Protein AF-A0A8S3HNU2-F1 (afdb_monomer_lite)

Radius of gyration: 15.96 Å;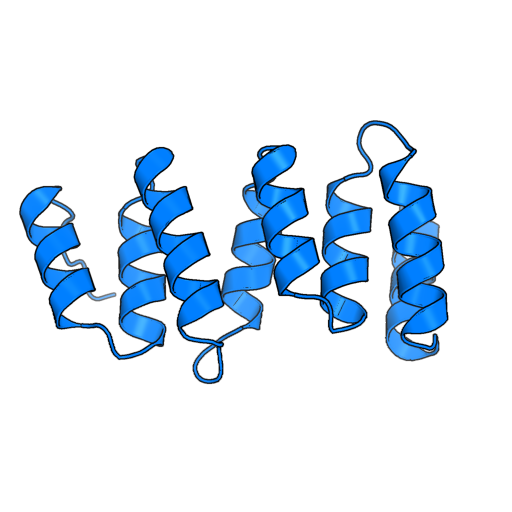 chains: 1; bounding box: 35×28×46 Å

Secondary structure (DSSP, 8-state):
-HHHHHHHHHHHHH--HHHHHHHHHHHHTSTT-HHHHHHHHHHTT-HHHHHHHHHHTT-HHHHHHHHHHHGGG--HHHHHHHHHHHHHTT-HHHHHHHHHHTT-HHHHHHHHHHTT------

pLDDT: mean 78.15, std 9.9, range [37.53, 89.94]

InterPro domains:
  IPR056168 IF140/IFT172/WDR19, TPR domain [PF24762] (2-122)

Foldseek 3Di:
DVVVVVVLVCCLVPNALVVLQVVLVVLVVDPPSLLVSLVSCVSSVNPVVSLVSCLVVVVPVSLVVSLVVCFLVHDLVSLQSSLVSCVVVVVLVSSLVSCVRPVVNVVSVVSCVVSVPPPDDD

Sequence (122 aa):
DRHLDEYLANIAVQGTPDDMLEAARYFQTLPQQEDRAILLYHKAGLTSKAIDLAFRHERYSALAQIADSVGKNADPTQVTRMADYFMQLKQFDKAVDLLAAIDRVDEAADLAIRNEIPLTEE

Organism: NCBI:txid392030

Structure (mmCIF, N/CA/C/O backbone):
data_AF-A0A8S3HNU2-F1
#
_entry.id   AF-A0A8S3HNU2-F1
#
loop_
_atom_site.group_PDB
_atom_site.id
_atom_site.type_symbol
_atom_site.label_atom_id
_atom_site.label_alt_id
_atom_site.label_comp_id
_atom_site.label_asym_id
_atom_site.label_entity_id
_atom_site.label_seq_id
_atom_site.pdbx_PDB_ins_code
_atom_site.Cartn_x
_atom_site.Cartn_y
_atom_site.Cartn_z
_atom_site.occupancy
_atom_site.B_iso_or_equiv
_atom_site.auth_seq_id
_atom_site.auth_comp_id
_atom_site.auth_asym_id
_atom_site.auth_atom_id
_atom_site.pdbx_PDB_model_num
ATOM 1 N N . ASP A 1 1 ? 7.705 18.643 -15.077 1.00 54.75 1 ASP A N 1
ATOM 2 C CA . ASP A 1 1 ? 6.971 17.364 -14.958 1.00 54.75 1 ASP A CA 1
ATOM 3 C C . ASP A 1 1 ? 5.799 17.136 -15.918 1.00 54.75 1 ASP A C 1
ATOM 5 O O . ASP A 1 1 ? 5.545 15.985 -16.225 1.00 54.75 1 ASP A O 1
ATOM 9 N N . ARG A 1 2 ? 5.143 18.155 -16.497 1.00 56.66 2 ARG A N 1
ATOM 10 C CA . ARG A 1 2 ? 3.913 17.971 -17.310 1.00 56.66 2 ARG A CA 1
ATOM 11 C C . ARG A 1 2 ? 4.003 16.982 -18.493 1.00 56.66 2 ARG A C 1
ATOM 13 O O . ARG A 1 2 ? 3.100 16.185 -18.690 1.00 56.66 2 ARG A O 1
ATOM 20 N N . HIS A 1 3 ? 5.110 16.992 -19.236 1.00 58.06 3 HIS A N 1
ATOM 21 C CA . HIS A 1 3 ? 5.311 16.106 -20.396 1.00 58.06 3 HIS A CA 1
ATOM 22 C C . HIS A 1 3 ? 5.569 14.639 -19.994 1.00 58.06 3 HIS A C 1
ATOM 24 O O . HIS A 1 3 ? 5.378 13.717 -20.785 1.00 58.06 3 HIS A O 1
ATOM 30 N N . LEU A 1 4 ? 6.029 14.412 -18.760 1.00 60.38 4 LEU A N 1
ATOM 31 C CA . LEU A 1 4 ? 6.270 13.076 -18.220 1.00 60.38 4 LEU A CA 1
ATOM 32 C C . LEU A 1 4 ? 4.993 12.496 -17.610 1.00 60.38 4 LEU A C 1
ATOM 34 O O . LEU A 1 4 ? 4.734 11.311 -17.783 1.00 60.38 4 LEU A O 1
ATOM 38 N N . ASP A 1 5 ? 4.172 13.333 -16.976 1.00 64.06 5 ASP A N 1
ATOM 39 C CA . ASP A 1 5 ? 2.827 12.946 -16.543 1.00 64.06 5 ASP A CA 1
ATOM 40 C C . ASP A 1 5 ? 1.954 12.585 -17.752 1.00 64.06 5 ASP A C 1
ATOM 42 O O . ASP A 1 5 ? 1.241 11.588 -17.715 1.00 64.06 5 ASP A O 1
ATOM 46 N N . GLU A 1 6 ? 2.081 13.321 -18.862 1.00 69.19 6 GLU A N 1
ATOM 47 C CA . GLU A 1 6 ? 1.459 12.978 -20.148 1.00 69.19 6 GLU A CA 1
ATOM 48 C C . GLU A 1 6 ? 2.008 11.674 -20.737 1.00 69.19 6 GLU A C 1
ATOM 50 O O . GLU A 1 6 ? 1.236 10.871 -21.250 1.00 69.19 6 GLU A O 1
ATOM 55 N N . TYR A 1 7 ? 3.314 11.409 -20.625 1.00 68.25 7 TYR A N 1
ATOM 56 C CA . TYR A 1 7 ? 3.908 10.146 -21.073 1.00 68.25 7 TYR A CA 1
ATOM 57 C C . TYR A 1 7 ? 3.441 8.952 -20.230 1.00 68.25 7 TYR A C 1
ATOM 59 O O . TYR A 1 7 ? 3.045 7.929 -20.781 1.00 68.25 7 TYR A O 1
ATOM 67 N N . LEU A 1 8 ? 3.418 9.087 -18.902 1.00 65.94 8 LEU A N 1
ATOM 68 C CA . LEU A 1 8 ? 2.897 8.064 -17.993 1.00 65.94 8 LEU A CA 1
ATOM 69 C C . LEU A 1 8 ? 1.390 7.875 -18.160 1.00 65.94 8 LEU A C 1
ATOM 71 O O . LEU A 1 8 ? 0.911 6.747 -18.081 1.00 65.94 8 LEU A O 1
ATOM 75 N N . ALA A 1 9 ? 0.637 8.946 -18.411 1.00 66.94 9 ALA A N 1
ATOM 76 C CA . ALA A 1 9 ? -0.775 8.863 -18.754 1.00 66.94 9 ALA A CA 1
ATOM 77 C C . ALA A 1 9 ? -0.970 8.155 -20.098 1.00 66.94 9 ALA A C 1
ATOM 79 O O . ALA A 1 9 ? -1.836 7.294 -20.202 1.00 66.94 9 ALA A O 1
ATOM 80 N N . ASN A 1 10 ? -0.134 8.442 -21.096 1.00 74.94 10 ASN A N 1
ATOM 81 C CA . ASN A 1 10 ? -0.205 7.793 -22.398 1.00 74.94 10 ASN A CA 1
ATOM 82 C C . ASN A 1 10 ? 0.135 6.301 -22.305 1.00 74.94 10 ASN A C 1
ATOM 84 O O . ASN A 1 10 ? -0.618 5.483 -22.816 1.00 74.94 10 ASN A O 1
ATOM 88 N N . ILE A 1 11 ? 1.191 5.923 -21.577 1.00 72.69 11 ILE A N 1
ATOM 89 C CA . ILE A 1 11 ? 1.485 4.508 -21.306 1.00 72.69 11 ILE A CA 1
ATOM 90 C C . ILE A 1 11 ? 0.351 3.879 -20.498 1.00 72.69 11 ILE A C 1
ATOM 92 O O . ILE A 1 11 ? -0.069 2.779 -20.812 1.00 72.69 11 ILE A O 1
ATOM 96 N N . ALA A 1 12 ? -0.196 4.559 -19.493 1.00 67.81 12 ALA A N 1
ATOM 97 C CA . ALA A 1 12 ? -1.311 4.024 -18.717 1.00 67.81 12 ALA A CA 1
ATOM 98 C C . ALA A 1 12 ? -2.582 3.786 -19.551 1.00 67.81 12 ALA A C 1
ATOM 100 O O . ALA A 1 12 ? -3.367 2.907 -19.209 1.00 67.81 12 ALA A O 1
ATOM 101 N N . VAL A 1 13 ? -2.808 4.593 -20.591 1.00 68.75 13 VAL A N 1
ATOM 102 C CA . VAL A 1 13 ? -4.014 4.550 -21.433 1.00 68.75 13 VAL A CA 1
ATOM 103 C C . VAL A 1 13 ? -3.824 3.671 -22.673 1.00 68.75 13 VAL A C 1
ATOM 105 O O . VAL A 1 13 ? -4.785 3.055 -23.125 1.00 68.75 13 VAL A O 1
ATOM 108 N N . GLN A 1 14 ? -2.615 3.611 -23.235 1.00 74.25 14 GLN A N 1
ATOM 109 C CA . GLN A 1 14 ? -2.323 2.946 -24.512 1.00 74.25 14 GLN A CA 1
ATOM 110 C C . GLN A 1 14 ? -1.241 1.864 -24.432 1.00 74.25 14 GLN A C 1
ATOM 112 O O . GLN A 1 14 ? -1.109 1.072 -25.362 1.00 74.25 14 GLN A O 1
ATOM 117 N N . GLY A 1 15 ? -0.452 1.838 -23.361 1.00 72.19 15 GLY A N 1
ATOM 118 C CA . GLY A 1 15 ? 0.629 0.880 -23.163 1.00 72.19 15 GLY A CA 1
ATOM 119 C C . GLY A 1 15 ? 0.122 -0.473 -22.682 1.00 72.19 15 GLY A C 1
ATOM 120 O O . GLY A 1 15 ? -0.896 -0.584 -21.995 1.00 72.19 15 GLY A O 1
ATOM 121 N N . THR A 1 16 ? 0.859 -1.518 -23.037 1.00 80.19 16 THR A N 1
ATOM 122 C CA . THR A 1 16 ? 0.612 -2.862 -22.519 1.00 80.19 16 THR A CA 1
ATOM 123 C C . THR A 1 16 ? 1.109 -2.980 -21.069 1.00 80.19 16 THR A C 1
ATOM 125 O O . THR A 1 16 ? 1.963 -2.197 -20.637 1.00 80.19 16 THR A O 1
ATOM 128 N N . PRO A 1 17 ? 0.624 -3.964 -20.288 1.00 81.75 17 PRO A N 1
ATOM 129 C CA . PRO A 1 17 ? 1.179 -4.245 -18.962 1.00 81.75 17 PRO A CA 1
ATOM 130 C C . PRO A 1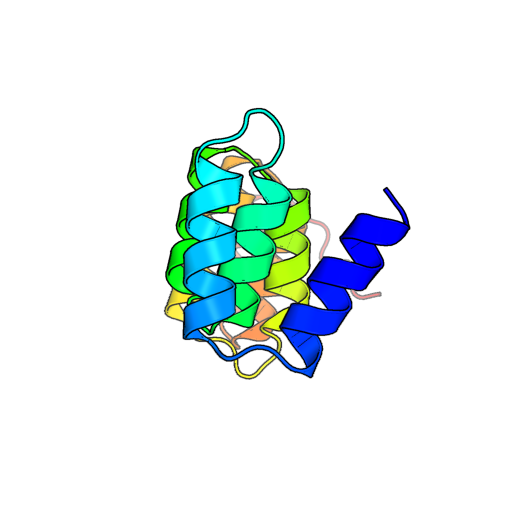 17 ? 2.699 -4.486 -18.977 1.00 81.75 17 PRO A C 1
ATOM 132 O O . PRO A 1 17 ? 3.382 -4.133 -18.014 1.00 81.75 17 PRO A O 1
ATOM 135 N N . ASP A 1 18 ? 3.235 -5.026 -20.076 1.00 83.75 18 ASP A N 1
ATOM 136 C CA . ASP A 1 18 ? 4.672 -5.245 -20.262 1.00 83.75 18 ASP A CA 1
ATOM 137 C C . ASP A 1 18 ? 5.440 -3.921 -20.419 1.00 83.75 18 ASP A C 1
ATOM 139 O O . ASP A 1 18 ? 6.468 -3.735 -19.764 1.00 83.75 18 ASP A O 1
ATOM 143 N N . ASP A 1 19 ? 4.902 -2.956 -21.176 1.00 85.31 19 ASP A N 1
ATOM 144 C CA . ASP A 1 19 ? 5.497 -1.615 -21.313 1.00 85.31 19 ASP A CA 1
ATOM 145 C C . ASP A 1 19 ? 5.525 -0.878 -19.964 1.00 85.31 19 ASP A C 1
ATOM 147 O O . ASP A 1 19 ? 6.519 -0.247 -19.589 1.00 85.31 19 ASP A O 1
ATOM 151 N N . MET A 1 20 ? 4.436 -0.987 -19.192 1.00 85.88 20 MET A N 1
ATOM 152 C CA . MET A 1 20 ? 4.362 -0.430 -17.838 1.00 85.88 20 MET A CA 1
ATOM 153 C C . MET A 1 20 ? 5.393 -1.073 -16.911 1.00 85.88 20 MET A C 1
ATOM 155 O O . MET A 1 20 ? 6.013 -0.381 -16.103 1.00 85.88 20 MET A O 1
ATOM 159 N N . LEU A 1 21 ? 5.596 -2.387 -17.029 1.00 87.69 21 LEU A N 1
ATOM 160 C CA . LEU A 1 21 ? 6.560 -3.135 -16.232 1.00 87.69 21 LEU A CA 1
ATOM 161 C C . LEU A 1 21 ? 8.004 -2.737 -16.557 1.00 87.69 21 LEU A C 1
ATOM 163 O O . LEU A 1 21 ? 8.817 -2.578 -15.641 1.00 87.69 21 LEU A O 1
ATOM 167 N N . GLU A 1 22 ? 8.338 -2.580 -17.834 1.00 87.00 22 GLU A N 1
ATOM 168 C CA . GLU A 1 22 ? 9.667 -2.142 -18.261 1.00 87.00 22 GLU A CA 1
ATOM 169 C C . GLU A 1 22 ? 9.951 -0.709 -17.792 1.00 87.00 22 GLU A C 1
ATOM 171 O O . GLU A 1 22 ? 10.984 -0.454 -17.162 1.00 87.00 22 GLU A O 1
ATOM 176 N N . ALA A 1 23 ? 8.987 0.199 -17.966 1.00 85.88 23 ALA A N 1
ATOM 177 C CA . ALA A 1 23 ? 9.075 1.558 -17.446 1.00 85.88 23 ALA A CA 1
ATOM 178 C C . ALA A 1 23 ? 9.222 1.574 -15.913 1.00 85.88 23 ALA A C 1
ATOM 180 O O . ALA A 1 23 ? 10.084 2.279 -15.384 1.00 85.88 23 ALA A O 1
ATOM 181 N N . ALA A 1 24 ? 8.452 0.759 -15.182 1.00 8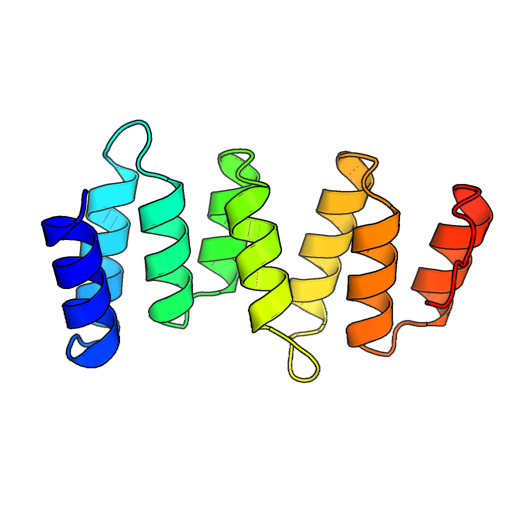8.38 24 ALA A N 1
ATOM 182 C CA . ALA A 1 24 ? 8.544 0.661 -13.724 1.00 88.38 24 ALA A CA 1
ATOM 183 C C . ALA A 1 24 ? 9.943 0.228 -13.268 1.00 88.38 24 ALA A C 1
ATOM 185 O O . ALA A 1 24 ? 10.499 0.800 -12.329 1.00 88.38 24 ALA A O 1
ATOM 186 N N . ARG A 1 25 ? 10.538 -0.761 -13.951 1.00 88.75 25 ARG A N 1
ATOM 187 C CA . ARG A 1 25 ? 11.909 -1.218 -13.678 1.00 88.75 25 ARG A CA 1
ATOM 188 C C . ARG A 1 25 ? 12.923 -0.114 -13.930 1.00 88.75 25 ARG A C 1
ATOM 190 O O . ARG A 1 25 ? 13.819 0.054 -13.111 1.00 88.75 25 ARG A O 1
ATOM 197 N N . TYR A 1 26 ? 12.765 0.642 -15.012 1.00 86.62 26 TYR A N 1
ATOM 198 C CA . TYR A 1 26 ? 13.629 1.778 -15.305 1.00 86.62 26 TYR A CA 1
ATOM 199 C C . TYR A 1 26 ? 13.552 2.843 -14.201 1.00 86.62 26 TYR A C 1
ATOM 201 O O . TYR A 1 26 ? 14.581 3.196 -13.625 1.00 86.62 26 TYR A O 1
ATOM 209 N N . PHE A 1 27 ? 12.351 3.291 -13.819 1.00 85.81 27 PHE A N 1
ATOM 210 C CA . PHE A 1 27 ? 12.195 4.297 -12.760 1.00 85.81 27 PHE A CA 1
ATOM 211 C C . PHE A 1 27 ? 12.695 3.817 -11.400 1.00 85.81 27 PHE A C 1
ATOM 213 O O . PHE A 1 27 ? 13.246 4.609 -10.648 1.00 85.81 27 PHE A O 1
ATOM 220 N N . GLN A 1 28 ? 12.595 2.521 -11.106 1.00 84.81 28 GLN A N 1
ATOM 221 C CA . GLN A 1 28 ? 13.141 1.947 -9.877 1.00 84.81 28 GLN A CA 1
ATOM 222 C C . GLN A 1 28 ? 14.677 2.080 -9.779 1.00 84.81 28 GLN A C 1
ATOM 224 O O . GLN A 1 28 ? 15.221 2.044 -8.679 1.00 84.81 28 GLN A O 1
ATOM 229 N N . THR A 1 29 ? 15.387 2.231 -10.904 1.00 86.00 29 THR A N 1
ATOM 230 C CA . THR A 1 29 ? 16.845 2.472 -10.907 1.00 86.00 29 THR A CA 1
ATOM 231 C C . THR A 1 29 ? 17.222 3.939 -10.701 1.00 86.00 29 THR A C 1
ATOM 233 O O . THR A 1 29 ? 18.385 4.238 -10.430 1.00 86.00 29 THR A O 1
ATOM 236 N N . LEU A 1 30 ? 16.260 4.858 -10.830 1.00 84.69 30 LEU A N 1
ATOM 237 C CA . LEU A 1 30 ? 16.493 6.291 -10.724 1.00 84.69 30 LEU A CA 1
ATOM 238 C C . LEU A 1 30 ? 16.218 6.783 -9.295 1.00 84.69 30 LEU A C 1
ATOM 240 O O . LEU A 1 30 ? 15.180 6.453 -8.720 1.00 84.69 30 LEU A O 1
ATOM 244 N N . PRO A 1 31 ? 17.100 7.618 -8.721 1.00 80.56 31 PRO A N 1
ATOM 245 C CA . PRO A 1 31 ? 16.881 8.171 -7.392 1.00 80.56 31 PRO A CA 1
ATOM 246 C C . PRO A 1 31 ? 15.669 9.110 -7.390 1.00 80.56 31 PRO A C 1
ATOM 248 O O . PRO A 1 31 ? 15.504 9.911 -8.313 1.00 80.56 31 PRO A O 1
ATOM 251 N N . GLN A 1 32 ? 14.858 9.056 -6.327 1.00 80.88 32 GLN A N 1
ATOM 252 C CA . GLN A 1 32 ? 13.671 9.908 -6.135 1.00 80.88 32 GLN A CA 1
ATOM 253 C C . GLN A 1 32 ? 12.539 9.645 -7.143 1.00 80.88 32 GLN A C 1
ATOM 255 O O . GLN A 1 32 ? 11.669 10.493 -7.338 1.00 80.88 32 GLN A O 1
ATOM 260 N N . GLN A 1 33 ? 12.555 8.490 -7.811 1.00 84.00 33 GLN A N 1
ATOM 261 C CA . GLN A 1 33 ? 11.534 8.077 -8.780 1.00 84.00 33 GLN A CA 1
ATOM 262 C C . GLN A 1 33 ? 10.739 6.853 -8.320 1.00 84.00 33 GLN A C 1
ATOM 264 O O . GLN A 1 33 ? 10.025 6.229 -9.107 1.00 84.00 33 GLN A O 1
ATOM 269 N N . GLU A 1 34 ? 10.832 6.518 -7.035 1.00 85.50 34 GLU A N 1
ATOM 270 C CA . GLU A 1 34 ? 10.213 5.325 -6.466 1.00 85.50 34 GLU A CA 1
ATOM 271 C C . GLU A 1 34 ? 8.685 5.400 -6.567 1.00 85.50 34 GLU A C 1
ATOM 273 O O . GLU A 1 34 ? 8.058 4.420 -6.958 1.00 85.50 34 GLU A O 1
ATOM 278 N N . ASP A 1 35 ? 8.097 6.580 -6.344 1.00 84.94 35 ASP A N 1
ATOM 279 C CA . ASP A 1 35 ? 6.654 6.816 -6.499 1.00 84.94 35 ASP A CA 1
ATOM 280 C C . ASP A 1 35 ? 6.169 6.495 -7.922 1.00 84.94 35 ASP A C 1
ATOM 282 O O . ASP A 1 35 ? 5.111 5.892 -8.112 1.00 84.94 35 ASP A O 1
ATOM 286 N N . ARG A 1 36 ? 6.980 6.822 -8.941 1.00 84.19 36 ARG A N 1
ATOM 287 C CA . ARG A 1 36 ? 6.666 6.526 -10.349 1.00 84.19 36 ARG A CA 1
ATOM 288 C C . ARG A 1 36 ? 6.723 5.029 -10.624 1.00 84.19 36 ARG A C 1
ATOM 290 O O . ARG A 1 36 ? 5.838 4.494 -11.290 1.00 84.19 36 ARG A O 1
ATOM 297 N N . ALA A 1 37 ? 7.733 4.348 -10.086 1.00 88.94 37 ALA A N 1
ATOM 298 C CA . ALA A 1 37 ? 7.850 2.899 -10.200 1.00 88.94 37 ALA A CA 1
ATOM 299 C C . ALA A 1 37 ? 6.664 2.186 -9.529 1.00 88.94 37 ALA A C 1
ATOM 301 O O . ALA A 1 37 ? 6.067 1.296 -10.133 1.00 88.94 37 ALA A O 1
ATOM 302 N N . ILE A 1 38 ? 6.284 2.606 -8.317 1.00 89.31 38 ILE A N 1
ATOM 303 C CA . ILE A 1 38 ? 5.150 2.057 -7.560 1.00 89.31 38 ILE A CA 1
ATOM 304 C C . ILE A 1 38 ? 3.845 2.207 -8.352 1.00 89.31 38 ILE A C 1
ATOM 306 O O . ILE A 1 38 ? 3.128 1.221 -8.541 1.00 89.31 38 ILE A O 1
ATOM 310 N N . LEU A 1 39 ? 3.567 3.405 -8.878 1.00 85.50 39 LEU A N 1
ATOM 311 C CA . LEU A 1 39 ? 2.362 3.670 -9.666 1.00 85.50 39 LEU A CA 1
ATOM 312 C C . LEU A 1 39 ? 2.287 2.783 -10.914 1.00 85.50 39 LEU A C 1
ATOM 314 O O . LEU A 1 39 ? 1.239 2.213 -11.207 1.00 85.50 39 LEU A O 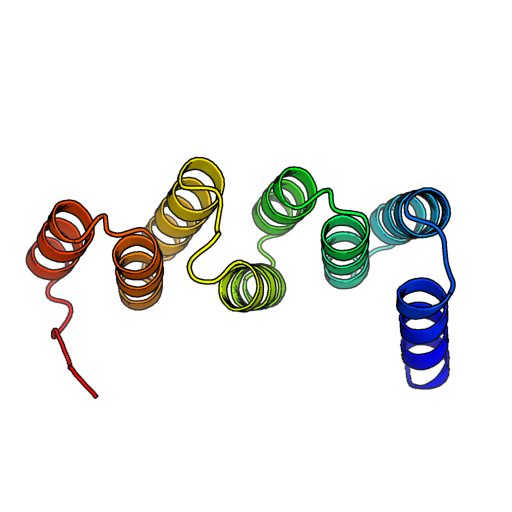1
ATOM 318 N N . LEU A 1 40 ? 3.393 2.645 -11.645 1.00 87.00 40 LEU A N 1
ATOM 319 C CA . LEU A 1 40 ? 3.440 1.814 -12.847 1.00 87.00 40 LEU A CA 1
ATOM 320 C C . LEU A 1 40 ? 3.275 0.325 -12.537 1.00 87.00 40 LEU A C 1
ATOM 322 O O . LEU A 1 40 ? 2.549 -0.355 -13.256 1.00 87.00 40 LEU A O 1
ATOM 326 N N . TYR A 1 41 ? 3.870 -0.179 -11.450 1.00 89.94 41 TYR A N 1
ATOM 327 C CA . TYR A 1 41 ? 3.633 -1.556 -11.008 1.00 89.94 41 TYR A CA 1
ATOM 328 C C . TYR A 1 41 ? 2.161 -1.798 -10.682 1.00 89.94 41 TYR A C 1
ATOM 330 O O . TYR A 1 41 ? 1.609 -2.821 -11.080 1.00 89.94 41 TYR A O 1
ATOM 338 N N . HIS A 1 42 ? 1.515 -0.854 -9.998 1.00 86.44 42 HIS A N 1
ATOM 339 C CA . HIS A 1 42 ? 0.094 -0.956 -9.696 1.00 86.44 42 HIS A CA 1
ATOM 340 C C . HIS A 1 42 ? -0.757 -0.952 -10.976 1.00 86.44 42 HIS A C 1
ATOM 342 O O . HIS A 1 42 ? -1.602 -1.828 -11.152 1.00 86.44 42 HIS A O 1
ATOM 348 N N . LYS A 1 43 ? -0.476 -0.040 -11.918 1.00 83.38 43 LYS A N 1
ATOM 349 C CA . LYS A 1 43 ? -1.180 0.038 -13.210 1.00 83.38 43 LYS A CA 1
ATOM 350 C C . LYS A 1 43 ? -0.969 -1.188 -14.100 1.00 83.38 43 LYS A C 1
ATOM 352 O O . LYS A 1 43 ? -1.889 -1.582 -14.805 1.00 83.38 43 LYS A O 1
ATOM 357 N N . ALA A 1 44 ? 0.193 -1.832 -14.010 1.00 86.00 44 ALA A N 1
ATOM 358 C CA . ALA A 1 44 ? 0.476 -3.099 -14.681 1.00 86.00 44 ALA A CA 1
ATOM 359 C C . ALA A 1 44 ? -0.262 -4.305 -14.056 1.00 86.00 44 ALA A C 1
ATOM 361 O O . ALA A 1 44 ? -0.067 -5.436 -14.495 1.00 86.00 44 ALA A O 1
ATOM 362 N N . GLY A 1 45 ? -1.064 -4.099 -13.002 1.00 83.81 45 GLY A N 1
ATOM 363 C CA . GLY A 1 45 ? -1.759 -5.158 -12.263 1.00 83.81 45 GLY A CA 1
ATOM 364 C C . GLY A 1 45 ? -0.898 -5.856 -11.204 1.00 83.81 45 GLY A C 1
ATOM 365 O O . GLY A 1 45 ? -1.351 -6.789 -10.545 1.00 83.81 45 GLY A O 1
ATOM 366 N N . LEU A 1 46 ? 0.340 -5.404 -10.987 1.00 86.94 46 LEU A N 1
ATOM 367 C CA . LEU A 1 46 ? 1.274 -5.957 -10.002 1.00 86.94 46 LEU A CA 1
ATOM 368 C C . LEU A 1 46 ? 1.161 -5.232 -8.652 1.00 86.94 46 LEU A C 1
ATOM 370 O O . LEU A 1 46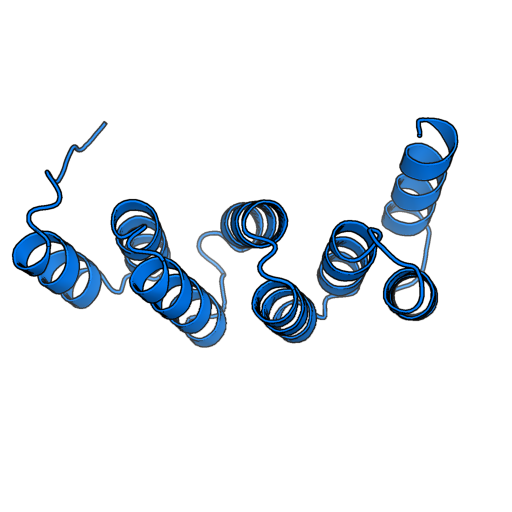 ? 2.162 -4.793 -8.080 1.00 86.94 46 LEU A O 1
ATOM 374 N N . THR A 1 47 ? -0.058 -5.135 -8.117 1.00 83.75 47 THR A N 1
ATOM 375 C CA . THR A 1 47 ? -0.362 -4.414 -6.867 1.00 83.75 47 THR A CA 1
ATOM 376 C C . THR A 1 47 ? 0.470 -4.906 -5.682 1.00 83.75 47 THR A C 1
ATOM 378 O O . THR A 1 47 ? 1.042 -4.087 -4.971 1.00 83.75 47 THR A O 1
ATOM 381 N N . SER A 1 48 ? 0.657 -6.222 -5.518 1.00 83.94 48 SER A N 1
ATOM 382 C CA . SER A 1 48 ? 1.508 -6.769 -4.447 1.00 83.94 48 SER A CA 1
ATOM 383 C C . SER A 1 48 ? 2.940 -6.223 -4.506 1.00 83.94 48 SER A C 1
ATOM 385 O O . SER A 1 48 ? 3.505 -5.841 -3.488 1.00 83.94 48 SER A O 1
ATOM 387 N N . LYS A 1 49 ? 3.518 -6.117 -5.711 1.00 87.50 49 LYS A N 1
ATOM 388 C CA . LYS A 1 49 ? 4.877 -5.593 -5.892 1.00 87.50 49 LYS A CA 1
ATOM 389 C C . LYS A 1 49 ? 4.944 -4.084 -5.668 1.00 87.50 49 LYS A C 1
ATOM 391 O O . LYS A 1 49 ? 5.943 -3.601 -5.140 1.00 87.50 49 LYS A O 1
ATOM 396 N N . ALA A 1 50 ? 3.903 -3.355 -6.070 1.00 88.56 50 ALA A N 1
ATOM 397 C CA . ALA A 1 50 ? 3.781 -1.925 -5.812 1.00 88.56 50 ALA A CA 1
ATOM 398 C C . ALA A 1 50 ? 3.763 -1.640 -4.301 1.00 88.56 50 ALA A C 1
ATOM 400 O O . ALA A 1 50 ? 4.535 -0.808 -3.831 1.00 88.56 50 ALA A O 1
ATOM 401 N N . ILE A 1 51 ? 2.969 -2.404 -3.544 1.00 85.12 51 ILE A N 1
ATOM 402 C CA . ILE A 1 51 ? 2.901 -2.346 -2.078 1.00 85.12 51 ILE A CA 1
ATOM 403 C C . ILE A 1 51 ? 4.272 -2.660 -1.456 1.00 85.12 51 ILE A C 1
ATOM 405 O O . ILE A 1 51 ? 4.795 -1.856 -0.687 1.00 85.12 51 ILE A O 1
ATOM 409 N N . ASP A 1 52 ? 4.911 -3.768 -1.851 1.00 86.25 52 ASP A N 1
ATOM 410 C CA . ASP A 1 52 ? 6.232 -4.159 -1.332 1.00 86.25 52 ASP A CA 1
ATOM 411 C C . ASP A 1 52 ? 7.322 -3.111 -1.616 1.00 86.25 52 ASP A C 1
ATOM 413 O O . ASP A 1 52 ? 8.273 -2.943 -0.846 1.00 86.25 52 ASP A O 1
ATOM 417 N N . LEU A 1 53 ? 7.249 -2.445 -2.771 1.00 88.12 53 LEU A N 1
ATOM 418 C CA . LEU A 1 53 ? 8.190 -1.391 -3.137 1.00 88.12 53 LEU A CA 1
ATOM 419 C C . LEU A 1 53 ? 7.931 -0.123 -2.320 1.00 88.12 53 LEU A C 1
ATOM 421 O O . LEU A 1 53 ? 8.876 0.487 -1.824 1.00 88.12 53 LEU A O 1
ATOM 425 N N . ALA A 1 54 ? 6.665 0.234 -2.127 1.00 87.88 54 ALA A N 1
ATOM 426 C CA . ALA A 1 54 ? 6.290 1.383 -1.324 1.00 87.88 54 ALA A CA 1
ATOM 427 C C . ALA A 1 54 ? 6.675 1.215 0.151 1.00 87.88 54 ALA A C 1
ATOM 429 O O . ALA A 1 54 ? 7.169 2.168 0.749 1.00 87.88 54 ALA A O 1
ATOM 430 N N . PHE A 1 55 ? 6.573 0.000 0.701 1.00 83.19 55 PHE A N 1
ATOM 431 C CA . PHE A 1 55 ? 7.102 -0.318 2.031 1.00 83.19 55 PHE A CA 1
ATOM 432 C C . PHE A 1 55 ? 8.615 -0.143 2.113 1.00 83.19 55 PHE A C 1
ATOM 434 O O . PHE A 1 55 ? 9.112 0.502 3.031 1.00 83.19 55 PHE A O 1
ATOM 441 N N . ARG A 1 56 ? 9.361 -0.682 1.139 1.00 86.19 56 ARG A N 1
ATOM 442 C CA . ARG A 1 56 ? 10.831 -0.604 1.129 1.00 86.19 56 ARG A CA 1
ATOM 443 C C . ARG A 1 56 ? 11.374 0.818 1.062 1.00 86.19 56 ARG A C 1
ATOM 445 O O . ARG A 1 56 ? 12.474 1.056 1.546 1.00 86.19 56 ARG A O 1
ATOM 452 N N . HIS A 1 57 ? 10.632 1.724 0.438 1.00 86.31 57 HIS A N 1
ATOM 453 C CA . HIS A 1 57 ? 11.037 3.115 0.252 1.00 86.31 57 HIS A CA 1
ATOM 454 C C . HIS A 1 57 ? 10.261 4.098 1.135 1.00 86.31 57 HIS A C 1
ATOM 456 O O . HIS A 1 57 ? 10.358 5.302 0.911 1.00 86.31 57 HIS A O 1
ATOM 462 N N . GLU A 1 58 ? 9.485 3.600 2.103 1.00 83.56 58 GLU A N 1
ATOM 463 C CA . GLU A 1 58 ? 8.697 4.414 3.040 1.00 83.56 58 GLU A CA 1
ATOM 464 C C . GLU A 1 58 ? 7.797 5.449 2.334 1.00 83.56 58 GLU A C 1
ATOM 466 O O . GLU A 1 58 ? 7.602 6.582 2.782 1.00 83.56 58 GLU A O 1
ATOM 471 N N . ARG A 1 59 ? 7.242 5.066 1.176 1.00 84.44 59 ARG A N 1
ATOM 472 C CA . ARG A 1 59 ? 6.413 5.935 0.329 1.00 84.44 59 ARG A CA 1
ATOM 473 C C . ARG A 1 59 ? 4.947 5.867 0.744 1.00 84.44 59 ARG A C 1
ATOM 475 O O . ARG A 1 59 ? 4.113 5.239 0.091 1.00 84.44 59 ARG A O 1
ATOM 482 N N . TYR A 1 60 ? 4.625 6.558 1.836 1.00 80.31 60 TYR A N 1
ATOM 483 C CA . TYR A 1 60 ? 3.271 6.609 2.407 1.00 80.31 60 TYR A CA 1
ATOM 484 C C . TYR A 1 60 ? 2.219 7.185 1.459 1.00 80.31 60 TYR A C 1
ATOM 486 O O . TYR A 1 60 ? 1.089 6.702 1.424 1.00 80.31 60 TYR A O 1
ATOM 494 N N . SER A 1 61 ? 2.583 8.208 0.683 1.00 80.44 61 SER A N 1
ATOM 495 C CA . SER A 1 61 ? 1.705 8.832 -0.312 1.00 80.44 61 SER A CA 1
ATOM 496 C C . SER A 1 61 ? 1.271 7.831 -1.381 1.00 80.44 61 SER A C 1
ATOM 498 O O . SER A 1 61 ? 0.089 7.755 -1.706 1.00 80.44 61 SER A O 1
ATOM 500 N N . ALA A 1 62 ? 2.209 7.026 -1.882 1.00 83.00 62 ALA A N 1
ATOM 501 C CA . ALA A 1 62 ? 1.931 6.010 -2.886 1.00 83.00 62 ALA A CA 1
ATOM 502 C C . ALA A 1 62 ? 1.093 4.853 -2.313 1.00 83.00 62 ALA A C 1
ATOM 504 O O . ALA A 1 62 ? 0.173 4.379 -2.974 1.00 83.00 62 ALA A O 1
ATOM 505 N N . LEU A 1 63 ? 1.351 4.436 -1.067 1.00 80.88 63 LEU A N 1
ATOM 506 C CA . LEU A 1 63 ? 0.523 3.433 -0.382 1.00 80.88 63 LEU A CA 1
ATOM 507 C C . LEU A 1 63 ? -0.909 3.905 -0.176 1.00 80.88 63 LEU A C 1
ATOM 509 O O . LEU A 1 63 ? -1.821 3.132 -0.430 1.00 80.88 63 LEU A O 1
ATOM 513 N N . ALA A 1 64 ? -1.110 5.153 0.250 1.00 78.69 64 ALA A N 1
ATOM 514 C CA . ALA A 1 64 ? -2.449 5.714 0.405 1.00 78.69 64 ALA A CA 1
ATOM 515 C C . ALA A 1 64 ? -3.212 5.700 -0.930 1.00 78.69 64 ALA A C 1
ATOM 517 O O . ALA A 1 64 ? -4.335 5.221 -0.983 1.00 78.69 64 ALA A O 1
ATOM 518 N N . GLN A 1 65 ? -2.561 6.096 -2.028 1.00 81.19 65 GLN A N 1
ATOM 519 C CA . GLN A 1 65 ? -3.168 6.046 -3.363 1.00 81.19 65 GLN A CA 1
ATOM 520 C C . GLN A 1 65 ? -3.530 4.629 -3.814 1.00 81.19 65 GLN A C 1
ATOM 522 O O . GLN A 1 65 ? -4.554 4.440 -4.466 1.00 81.19 65 GLN A O 1
ATOM 527 N N . ILE A 1 66 ? -2.691 3.638 -3.493 1.00 81.19 66 ILE A N 1
ATOM 528 C CA . ILE A 1 66 ? -3.020 2.235 -3.757 1.00 81.19 66 ILE A CA 1
ATOM 529 C C . ILE A 1 66 ? -4.219 1.831 -2.898 1.00 81.19 66 ILE A C 1
ATOM 531 O O . ILE A 1 66 ? -5.158 1.261 -3.426 1.00 81.19 66 ILE A O 1
ATOM 535 N N . ALA A 1 67 ? -4.228 2.160 -1.607 1.00 77.44 67 ALA A N 1
ATOM 536 C CA . ALA A 1 67 ? -5.312 1.830 -0.678 1.00 77.44 67 ALA A CA 1
ATOM 537 C C . ALA A 1 67 ? -6.662 2.355 -1.177 1.00 77.44 67 ALA A C 1
ATOM 539 O O . ALA A 1 67 ? -7.628 1.594 -1.256 1.00 77.44 67 ALA A O 1
ATOM 540 N N . ASP A 1 68 ? -6.687 3.621 -1.594 1.00 76.69 68 ASP A N 1
ATOM 541 C CA . ASP A 1 68 ? -7.870 4.280 -2.143 1.00 76.69 68 ASP A CA 1
ATOM 542 C C . ASP A 1 68 ? -8.352 3.613 -3.443 1.00 76.69 68 ASP A C 1
ATOM 544 O O . ASP A 1 68 ? -9.548 3.618 -3.742 1.00 76.69 68 ASP A O 1
ATOM 548 N N . SER A 1 69 ? -7.441 3.019 -4.226 1.00 75.56 69 SER A N 1
ATOM 549 C CA . SER A 1 69 ? -7.782 2.360 -5.489 1.00 75.56 69 SER A CA 1
ATOM 550 C C . SER A 1 69 ? -8.268 0.919 -5.321 1.00 75.5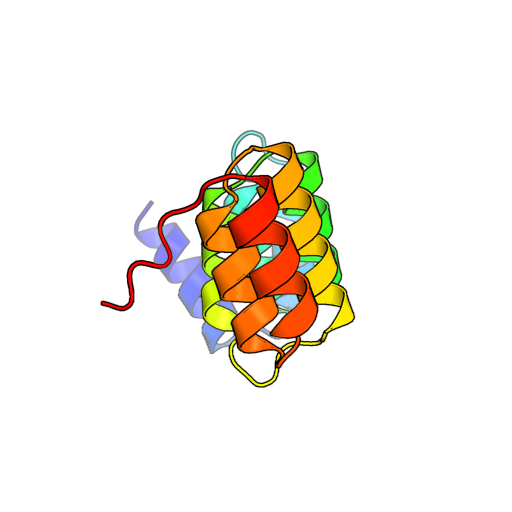6 69 SER A C 1
ATOM 552 O O . SER A 1 69 ? -9.061 0.461 -6.147 1.00 75.56 69 SER A O 1
ATOM 554 N N . VAL A 1 70 ? -7.820 0.189 -4.286 1.00 70.38 70 VAL A N 1
ATOM 555 C CA . VAL A 1 70 ? -8.168 -1.236 -4.143 1.00 70.38 70 VAL A CA 1
ATOM 556 C C . VAL A 1 70 ? -9.636 -1.434 -3.722 1.00 70.38 70 VAL A C 1
ATOM 558 O O . VAL A 1 70 ? -10.275 -2.396 -4.157 1.00 70.38 70 VAL A O 1
ATOM 561 N N . GLY A 1 71 ? -10.214 -0.499 -2.958 1.00 66.38 71 GLY A N 1
ATOM 562 C CA . GLY A 1 71 ? -11.648 -0.457 -2.632 1.00 66.38 71 GLY A CA 1
ATOM 563 C C . GLY A 1 71 ? -12.224 -1.754 -2.026 1.00 66.38 71 GLY A C 1
ATOM 564 O O . GLY A 1 71 ? -11.515 -2.560 -1.435 1.00 66.38 71 GLY A O 1
ATOM 565 N N . LYS A 1 72 ? -13.537 -1.988 -2.186 1.00 60.38 72 LYS A N 1
ATOM 566 C CA . LYS A 1 72 ? -14.257 -3.147 -1.598 1.00 60.38 72 LYS A CA 1
ATOM 567 C C . LYS A 1 72 ? -13.937 -4.507 -2.239 1.00 60.38 72 LYS A C 1
ATOM 569 O O . LYS A 1 72 ? -14.293 -5.540 -1.688 1.00 60.38 72 LYS A O 1
ATOM 574 N N . ASN A 1 73 ? -13.301 -4.511 -3.412 1.00 62.75 73 ASN A N 1
ATOM 575 C CA . ASN A 1 73 ? -12.886 -5.735 -4.113 1.00 62.75 73 ASN A CA 1
ATOM 576 C C . ASN A 1 73 ? -11.418 -6.080 -3.837 1.00 62.75 73 ASN A C 1
ATOM 578 O O . ASN A 1 73 ? -10.832 -6.911 -4.534 1.00 62.75 73 ASN A O 1
ATOM 582 N N . ALA A 1 74 ? -10.812 -5.400 -2.867 1.00 67.62 74 ALA A N 1
ATOM 583 C CA . ALA A 1 74 ? -9.424 -5.584 -2.534 1.00 67.62 74 ALA A CA 1
ATOM 584 C C . ALA A 1 74 ? -9.145 -6.983 -2.008 1.00 67.62 74 ALA A C 1
ATOM 586 O O . ALA A 1 74 ? -9.911 -7.534 -1.221 1.00 67.62 74 ALA A O 1
ATOM 587 N N . ASP A 1 75 ? -8.007 -7.536 -2.426 1.00 77.31 75 ASP A N 1
ATOM 588 C CA . ASP A 1 75 ? -7.504 -8.780 -1.867 1.00 77.31 75 ASP A CA 1
ATOM 589 C C . ASP A 1 75 ? -7.287 -8.578 -0.354 1.00 77.31 75 ASP A C 1
ATOM 591 O O . ASP A 1 75 ? -6.449 -7.748 0.032 1.00 77.31 75 ASP A O 1
ATOM 595 N N . PRO A 1 76 ? -7.996 -9.329 0.514 1.00 80.50 76 PRO A N 1
ATOM 596 C CA . PRO A 1 76 ? -7.864 -9.194 1.960 1.00 80.50 76 PRO A CA 1
ATOM 597 C C . PRO A 1 76 ? -6.411 -9.310 2.433 1.00 80.50 76 PRO A C 1
ATOM 599 O O . PRO A 1 76 ? -6.011 -8.650 3.391 1.00 80.50 76 PRO A O 1
ATOM 602 N N . THR A 1 77 ? -5.580 -10.095 1.740 1.00 81.62 77 THR A N 1
ATOM 603 C CA . THR A 1 77 ? -4.161 -10.271 2.079 1.00 81.62 77 THR A CA 1
ATOM 604 C C . THR A 1 77 ? -3.302 -9.048 1.751 1.00 81.62 77 THR A C 1
ATOM 606 O O . THR A 1 77 ? -2.276 -8.822 2.401 1.00 81.62 77 THR A O 1
ATOM 609 N N . GLN A 1 78 ? -3.692 -8.254 0.750 1.00 80.56 78 GLN A N 1
ATOM 610 C CA . GLN A 1 78 ? -3.026 -6.998 0.404 1.00 80.56 78 GLN A CA 1
ATOM 611 C C . GLN A 1 78 ? -3.416 -5.908 1.400 1.00 80.56 78 GLN A C 1
ATOM 613 O O . GLN A 1 78 ? -2.539 -5.256 1.960 1.00 80.56 78 GLN A O 1
ATOM 618 N N . VAL A 1 79 ? -4.711 -5.781 1.691 1.00 81.88 79 VAL A N 1
ATOM 619 C CA . VAL A 1 79 ? -5.235 -4.791 2.643 1.00 81.88 79 VAL A CA 1
ATOM 620 C C . VAL A 1 79 ? -4.694 -5.019 4.048 1.00 81.88 79 VAL A C 1
ATOM 622 O O . VAL A 1 79 ? -4.257 -4.072 4.691 1.00 81.88 79 VAL A O 1
ATOM 625 N N . THR A 1 80 ? -4.624 -6.274 4.497 1.00 83.00 80 THR A N 1
ATOM 626 C CA . THR A 1 80 ? -4.040 -6.616 5.804 1.00 83.00 80 THR A CA 1
ATOM 627 C C . THR A 1 80 ? -2.590 -6.153 5.906 1.00 83.00 80 THR A C 1
ATOM 629 O O . THR A 1 80 ? -2.220 -5.506 6.877 1.00 83.00 80 THR A O 1
ATOM 632 N N . ARG A 1 81 ? -1.778 -6.399 4.869 1.00 82.81 81 ARG A N 1
ATOM 633 C CA . ARG A 1 81 ? -0.385 -5.930 4.836 1.00 82.81 81 ARG A CA 1
ATOM 634 C C . ARG A 1 81 ? -0.280 -4.411 4.901 1.00 82.81 81 ARG A C 1
ATOM 636 O O . ARG A 1 81 ? 0.626 -3.886 5.540 1.00 82.81 81 ARG A O 1
ATOM 643 N N . MET A 1 82 ? -1.183 -3.704 4.228 1.00 84.31 82 MET A N 1
ATOM 644 C CA . MET A 1 82 ? -1.226 -2.244 4.276 1.00 84.31 82 MET A CA 1
ATOM 645 C C . MET A 1 82 ? -1.632 -1.742 5.662 1.00 84.31 82 MET A C 1
ATOM 647 O O . MET A 1 82 ? -0.976 -0.844 6.184 1.00 84.31 82 MET A O 1
ATOM 651 N N . ALA A 1 83 ? -2.645 -2.351 6.282 1.00 83.69 83 ALA A N 1
ATOM 652 C CA . ALA A 1 83 ? -3.061 -2.044 7.645 1.00 83.69 83 ALA A CA 1
ATOM 653 C C . ALA A 1 83 ? -1.920 -2.286 8.649 1.00 83.69 83 ALA A C 1
ATOM 655 O O . ALA A 1 83 ? -1.603 -1.387 9.423 1.00 83.69 83 ALA A O 1
ATOM 656 N N . ASP A 1 84 ? -1.226 -3.428 8.568 1.00 83.19 84 ASP A N 1
ATOM 657 C CA . ASP A 1 84 ? -0.050 -3.746 9.395 1.00 83.19 84 ASP A CA 1
ATOM 658 C C . ASP A 1 84 ? 1.035 -2.679 9.304 1.00 83.19 84 ASP A C 1
ATOM 660 O O . ASP A 1 84 ? 1.640 -2.285 10.304 1.00 83.19 84 ASP A O 1
ATOM 664 N N . TYR A 1 85 ? 1.265 -2.172 8.099 1.00 79.88 85 TYR A N 1
ATOM 665 C CA . TYR A 1 85 ? 2.227 -1.110 7.891 1.00 79.88 85 TYR A CA 1
ATOM 666 C C . TYR A 1 85 ? 1.759 0.217 8.490 1.00 79.88 85 TYR A C 1
ATOM 668 O O . TYR A 1 85 ? 2.508 0.847 9.232 1.00 79.88 85 TYR A O 1
ATOM 676 N N . PHE A 1 86 ? 0.509 0.624 8.254 1.00 82.19 86 PHE A N 1
ATOM 677 C CA . PHE A 1 86 ? -0.044 1.830 8.872 1.00 82.19 86 PHE A CA 1
ATOM 678 C C . PHE A 1 86 ? -0.017 1.760 10.408 1.00 82.19 86 PHE A C 1
ATOM 680 O O . PHE A 1 86 ? 0.301 2.760 11.053 1.00 82.19 86 PHE A O 1
ATOM 687 N N . MET A 1 87 ? -0.205 0.574 10.996 1.00 82.00 87 MET A N 1
ATOM 688 C CA . MET A 1 87 ? -0.011 0.349 12.432 1.00 82.00 87 MET A CA 1
ATOM 689 C C . MET A 1 87 ? 1.433 0.598 12.888 1.00 82.00 87 MET A C 1
ATOM 691 O O . MET A 1 87 ? 1.642 1.265 13.902 1.00 82.00 87 MET A O 1
ATOM 695 N N . GLN A 1 88 ? 2.442 0.121 12.147 1.00 81.38 88 GLN A N 1
ATOM 696 C CA . GLN A 1 88 ? 3.860 0.364 12.475 1.00 81.38 88 GLN A CA 1
ATOM 697 C C . GLN A 1 88 ? 4.216 1.856 12.467 1.00 81.38 88 GLN A C 1
ATOM 699 O O . GLN A 1 88 ? 5.063 2.306 13.240 1.00 81.38 88 GLN A O 1
ATOM 704 N N . LEU A 1 89 ? 3.529 2.635 11.635 1.00 77.69 89 LEU A N 1
ATOM 705 C CA . LEU A 1 89 ? 3.689 4.085 11.525 1.00 77.69 89 LEU A CA 1
ATOM 706 C C . LEU A 1 89 ? 2.855 4.879 12.525 1.00 77.69 89 LEU A C 1
ATOM 708 O O . LEU A 1 89 ? 2.882 6.110 12.493 1.00 77.69 89 LEU A O 1
ATOM 712 N N . LYS A 1 90 ? 2.094 4.191 13.383 1.00 80.44 90 LYS A N 1
ATOM 713 C CA . LYS A 1 90 ? 1.109 4.790 14.291 1.00 80.44 90 LYS A CA 1
ATOM 714 C C . LYS A 1 90 ? -0.008 5.558 13.569 1.00 80.44 90 LYS A C 1
ATOM 716 O O . LYS A 1 90 ? -0.635 6.427 14.163 1.00 80.44 90 LYS A O 1
ATOM 721 N N . GLN A 1 91 ? -0.265 5.249 12.297 1.00 78.75 91 GLN A N 1
ATOM 722 C CA . GLN A 1 91 ? -1.418 5.746 11.541 1.00 78.75 91 GLN A CA 1
ATOM 723 C C . GLN A 1 91 ? -2.589 4.779 11.706 1.00 78.75 91 GLN A C 1
ATOM 725 O O . GLN A 1 91 ? -3.009 4.117 10.758 1.00 78.75 91 GLN A O 1
ATOM 730 N N . PHE A 1 92 ? -3.079 4.649 12.935 1.00 82.19 92 PHE A N 1
ATOM 731 C CA . PHE A 1 92 ? -4.074 3.635 13.255 1.00 82.19 92 PHE A CA 1
ATOM 732 C C . PHE A 1 92 ? -5.421 3.891 12.566 1.00 82.19 92 PHE A C 1
ATOM 734 O O . PHE A 1 92 ? -6.035 2.930 12.120 1.00 82.19 92 PHE A O 1
ATOM 741 N N . ASP A 1 93 ? -5.817 5.153 12.379 1.00 80.56 93 ASP A N 1
ATOM 742 C CA . ASP A 1 93 ? -7.068 5.541 11.705 1.00 80.56 93 ASP A CA 1
ATOM 743 C C . ASP A 1 93 ? -7.168 4.898 10.311 1.00 80.56 93 ASP A C 1
ATOM 745 O O . ASP A 1 93 ? -8.109 4.175 10.001 1.00 80.56 93 ASP A O 1
ATOM 749 N N . LYS A 1 94 ? -6.100 5.020 9.513 1.00 78.44 94 LYS A N 1
ATOM 750 C CA . LYS A 1 94 ? -6.029 4.413 8.175 1.00 78.44 94 LYS A CA 1
ATOM 751 C C . LYS A 1 94 ? -6.015 2.891 8.206 1.00 78.44 94 LYS A C 1
ATOM 753 O O . LYS A 1 94 ? -6.505 2.254 7.277 1.00 78.44 94 LYS A O 1
ATOM 758 N N . ALA A 1 95 ? -5.408 2.297 9.233 1.00 83.69 95 ALA A N 1
ATOM 759 C CA . ALA A 1 95 ? -5.414 0.849 9.395 1.00 83.69 95 ALA A CA 1
ATOM 760 C C . ALA A 1 95 ? -6.833 0.340 9.697 1.00 83.69 95 ALA A C 1
ATOM 762 O O . ALA A 1 95 ? -7.241 -0.668 9.124 1.00 83.69 95 ALA A O 1
ATOM 763 N N . VAL A 1 96 ? -7.592 1.058 10.534 1.00 83.81 96 VAL A N 1
ATOM 764 C CA . VAL A 1 96 ? -9.006 0.771 10.826 1.00 83.81 96 VAL A CA 1
ATOM 765 C C . VAL A 1 96 ? -9.854 0.906 9.564 1.00 83.81 96 VAL A C 1
ATOM 767 O O . VAL A 1 96 ? -10.572 -0.038 9.240 1.00 83.81 96 VAL A O 1
ATOM 770 N N . ASP A 1 97 ? -9.715 2.001 8.811 1.00 81.62 97 ASP A N 1
ATOM 771 C CA . ASP A 1 97 ? -10.466 2.229 7.566 1.00 81.62 97 ASP A CA 1
ATOM 772 C C . ASP A 1 97 ? -10.236 1.108 6.545 1.00 81.62 97 ASP A C 1
ATOM 774 O O . ASP A 1 97 ? -11.170 0.597 5.921 1.00 81.62 97 ASP A O 1
ATOM 778 N N . LEU A 1 98 ? -8.981 0.674 6.405 1.00 80.94 98 LEU A N 1
ATOM 779 C CA . LEU A 1 98 ? -8.610 -0.417 5.512 1.00 80.94 98 LEU A CA 1
ATOM 780 C C . LEU A 1 98 ? -9.194 -1.758 5.956 1.00 80.94 98 LEU A C 1
ATOM 782 O O . LEU A 1 98 ? -9.738 -2.487 5.129 1.00 80.94 98 LEU A O 1
ATOM 786 N N . LEU A 1 99 ? -9.116 -2.089 7.246 1.00 82.81 99 LEU A N 1
ATOM 787 C CA . LEU A 1 99 ? -9.699 -3.323 7.780 1.00 82.81 99 LEU A CA 1
ATOM 788 C C . LEU A 1 99 ? -11.232 -3.322 7.670 1.00 82.81 99 LEU A C 1
ATOM 790 O O . LEU A 1 99 ? -11.820 -4.345 7.311 1.00 82.81 99 LEU A O 1
ATOM 794 N N . ALA A 1 100 ? -11.874 -2.174 7.891 1.00 81.69 100 ALA A N 1
ATOM 795 C CA . ALA A 1 100 ? -13.310 -2.001 7.698 1.00 81.69 100 ALA A CA 1
ATOM 796 C C . ALA A 1 100 ? -13.722 -2.187 6.225 1.00 81.69 100 ALA A C 1
ATOM 798 O O . ALA A 1 100 ? -14.759 -2.789 5.946 1.00 81.69 100 ALA A O 1
ATOM 799 N N . ALA A 1 101 ? -12.892 -1.750 5.270 1.00 77.81 101 ALA A N 1
ATOM 800 C CA . ALA A 1 101 ? -13.166 -1.894 3.838 1.00 77.81 101 ALA A CA 1
ATOM 801 C C . ALA A 1 101 ? -13.234 -3.357 3.352 1.00 77.81 101 ALA A C 1
ATOM 803 O O . ALA A 1 101 ? -13.868 -3.620 2.328 1.00 77.81 101 ALA A O 1
ATOM 804 N N . ILE A 1 102 ? -12.618 -4.297 4.080 1.00 79.62 102 ILE A N 1
ATOM 805 C CA . ILE A 1 102 ? -12.618 -5.741 3.774 1.00 79.62 102 ILE A CA 1
ATOM 806 C C . ILE A 1 102 ? -13.481 -6.570 4.734 1.00 79.62 102 ILE A C 1
ATOM 808 O O . ILE A 1 102 ? -13.257 -7.771 4.873 1.00 79.62 102 ILE A O 1
ATOM 812 N N . ASP A 1 103 ? -14.451 -5.939 5.400 1.00 77.06 103 ASP A N 1
ATOM 813 C CA . ASP A 1 103 ? -15.396 -6.589 6.323 1.00 77.06 103 ASP A CA 1
ATOM 814 C C . ASP A 1 103 ? -14.723 -7.244 7.552 1.00 77.06 103 ASP A C 1
ATOM 816 O O . ASP A 1 103 ? -15.303 -8.088 8.232 1.00 77.06 103 ASP A O 1
ATOM 820 N N . ARG A 1 104 ? -13.490 -6.833 7.892 1.00 78.44 104 ARG A N 1
ATOM 821 C CA . ARG A 1 104 ? -12.778 -7.255 9.117 1.00 78.44 104 ARG A CA 1
ATOM 822 C C . ARG A 1 104 ? -13.063 -6.296 10.266 1.00 78.44 104 ARG A C 1
ATOM 824 O O . ARG A 1 104 ? -12.154 -5.763 10.904 1.00 78.44 104 ARG A O 1
ATOM 831 N N . VAL A 1 105 ? -14.349 -6.074 10.513 1.00 75.88 105 VAL A N 1
ATOM 832 C CA . VAL A 1 105 ? -14.839 -5.083 11.479 1.00 75.88 105 VAL A CA 1
ATOM 833 C C . VAL A 1 105 ? -14.401 -5.425 12.906 1.00 75.88 105 VAL A C 1
ATOM 835 O O . VAL A 1 105 ? -14.054 -4.524 13.661 1.00 75.88 105 VAL A O 1
ATOM 838 N N . ASP A 1 106 ? -14.326 -6.715 13.250 1.00 79.56 106 ASP A N 1
ATOM 839 C CA . ASP A 1 106 ? -13.879 -7.173 14.573 1.00 79.56 106 ASP A CA 1
ATOM 840 C C . ASP A 1 106 ? -12.438 -6.738 14.874 1.00 79.56 106 ASP A C 1
ATOM 842 O O . ASP A 1 106 ? -12.137 -6.223 15.949 1.00 79.56 106 ASP A O 1
ATOM 846 N N . GLU A 1 107 ? -11.538 -6.893 13.902 1.00 78.62 107 GLU A N 1
ATOM 847 C CA . GLU A 1 107 ? -10.130 -6.523 14.061 1.00 78.62 107 GLU A CA 1
ATOM 848 C C . GLU A 1 107 ? -9.924 -5.013 14.007 1.00 78.62 107 GLU A C 1
ATOM 850 O O . GLU A 1 107 ? -9.097 -4.478 14.745 1.00 78.62 107 GLU A O 1
ATOM 855 N N . ALA A 1 108 ? -10.707 -4.324 13.177 1.00 78.62 108 ALA A N 1
ATOM 856 C CA . ALA A 1 108 ? -10.744 -2.870 13.135 1.00 78.62 108 ALA A CA 1
ATOM 857 C C . ALA A 1 108 ? -11.198 -2.286 14.491 1.00 78.62 108 ALA A C 1
ATOM 859 O O . ALA A 1 108 ? -10.562 -1.371 15.016 1.00 78.62 108 ALA A O 1
ATOM 860 N N . ALA A 1 109 ? -12.245 -2.858 15.097 1.00 77.62 109 ALA A N 1
ATOM 861 C CA . ALA A 1 109 ? -12.766 -2.451 16.399 1.00 77.62 109 ALA A CA 1
ATOM 862 C C . ALA A 1 109 ? -11.768 -2.730 17.532 1.00 77.62 109 ALA A C 1
ATOM 864 O O . ALA A 1 109 ? -11.488 -1.843 18.339 1.00 77.62 109 ALA A O 1
ATOM 865 N N . ASP A 1 110 ? -11.171 -3.925 17.560 1.00 80.81 110 ASP A N 1
ATOM 866 C CA . ASP A 1 110 ? -10.111 -4.276 18.510 1.00 80.81 110 ASP A CA 1
ATOM 867 C C . ASP A 1 110 ? -8.939 -3.289 18.437 1.00 80.81 110 ASP A C 1
ATOM 869 O O . ASP A 1 110 ? -8.384 -2.884 19.465 1.00 80.81 110 ASP A O 1
ATOM 873 N N . LEU A 1 111 ? -8.558 -2.887 17.221 1.00 79.56 111 LEU A N 1
ATOM 874 C CA . LEU A 1 111 ? -7.481 -1.934 17.005 1.00 79.56 111 LEU A CA 1
ATOM 875 C C . LEU A 1 111 ? -7.840 -0.529 17.494 1.00 79.56 111 LEU A C 1
ATOM 877 O O . LEU A 1 111 ? -7.018 0.104 18.162 1.00 79.56 111 LEU A O 1
ATOM 881 N N . ALA A 1 112 ? -9.052 -0.062 17.190 1.00 77.00 112 ALA A N 1
ATOM 882 C CA . ALA A 1 112 ? -9.543 1.247 17.606 1.00 77.00 112 ALA A CA 1
ATOM 883 C C . ALA A 1 112 ? -9.606 1.365 19.135 1.00 77.00 112 ALA A C 1
ATOM 885 O O . ALA A 1 112 ? -9.092 2.329 19.704 1.00 77.00 112 ALA A O 1
ATOM 886 N N . ILE A 1 113 ? -10.139 0.338 19.807 1.00 77.56 113 ILE A N 1
ATOM 887 C CA . ILE A 1 113 ? -10.248 0.286 21.271 1.00 77.56 113 ILE A CA 1
ATOM 888 C C . ILE A 1 113 ? -8.862 0.271 21.925 1.00 77.56 113 ILE A C 1
ATOM 890 O O . ILE A 1 113 ? -8.633 0.985 22.901 1.00 77.56 113 ILE A O 1
ATOM 894 N N . ARG A 1 114 ? -7.916 -0.521 21.398 1.00 77.94 114 ARG A N 1
ATOM 895 C CA . ARG A 1 114 ? -6.557 -0.625 21.963 1.00 77.94 114 ARG A CA 1
ATOM 896 C C . ARG A 1 114 ? -5.737 0.655 21.829 1.00 77.94 114 ARG A C 1
ATOM 898 O O . ARG A 1 114 ? -4.846 0.864 22.647 1.00 77.94 114 ARG A O 1
ATOM 905 N N . ASN A 1 115 ? -5.996 1.465 20.805 1.00 71.06 115 ASN A N 1
ATOM 906 C CA . ASN A 1 115 ? -5.200 2.657 20.499 1.00 71.06 115 ASN A CA 1
ATOM 907 C C . ASN A 1 115 ? -5.920 3.975 20.824 1.00 71.06 115 ASN A C 1
ATOM 909 O O . ASN A 1 115 ? -5.436 5.026 20.415 1.00 71.06 115 ASN A O 1
ATOM 913 N N . GLU A 1 116 ? -7.045 3.927 21.552 1.00 66.69 116 GLU A N 1
ATOM 914 C CA . GLU A 1 116 ? -7.869 5.099 21.903 1.00 66.69 116 GLU A CA 1
ATOM 915 C C . GLU A 1 116 ? -8.235 5.970 20.690 1.00 66.69 116 GLU A C 1
ATOM 917 O O . GLU A 1 116 ? -8.403 7.185 20.808 1.00 66.69 116 GLU A O 1
ATOM 922 N N . ILE A 1 117 ? -8.362 5.356 19.511 1.00 63.28 117 ILE A N 1
ATOM 923 C CA . ILE A 1 117 ? -8.795 6.078 18.319 1.00 63.28 117 ILE A CA 1
ATOM 924 C C . ILE A 1 117 ? -10.253 6.458 18.558 1.00 63.28 117 ILE A C 1
ATOM 926 O O . ILE A 1 117 ? -11.078 5.561 18.776 1.00 63.28 117 ILE A O 1
ATOM 930 N N . PRO A 1 118 ? -10.609 7.752 18.542 1.00 56.81 118 PRO A N 1
ATOM 931 C CA . PRO A 1 118 ? -12.007 8.115 18.571 1.00 56.81 118 PRO A CA 1
ATOM 932 C C . PRO A 1 118 ? -12.623 7.553 17.288 1.00 56.81 118 PRO A C 1
ATOM 934 O O . PRO A 1 118 ? -12.235 7.941 16.191 1.00 56.81 118 PRO A O 1
ATOM 937 N N . LEU A 1 119 ? -13.547 6.599 17.431 1.00 55.22 119 LEU A N 1
ATOM 938 C CA . LEU A 1 119 ? -14.426 6.136 16.357 1.00 55.22 119 LEU A CA 1
ATOM 939 C C . LEU A 1 119 ? -15.302 7.324 15.937 1.00 55.22 119 LEU A C 1
ATOM 941 O O . LEU A 1 119 ? -16.454 7.440 16.349 1.00 55.22 119 LEU A O 1
ATOM 945 N N . THR A 1 120 ? -14.732 8.284 15.216 1.00 46.22 120 THR A N 1
ATOM 946 C CA . THR A 1 120 ? -15.489 9.367 14.606 1.00 46.22 120 THR A CA 1
ATOM 947 C C . THR A 1 120 ? -16.055 8.824 13.308 1.00 46.22 120 THR A C 1
ATOM 949 O O . THR A 1 120 ? -15.362 8.764 12.298 1.00 46.22 120 THR A O 1
ATOM 952 N N . GLU A 1 121 ? -17.309 8.382 13.372 1.00 42.34 121 GLU A N 1
ATOM 953 C CA . GLU A 1 121 ? -18.184 8.323 12.205 1.00 42.34 121 GLU A CA 1
ATOM 954 C C . GLU A 1 121 ? -18.389 9.767 11.708 1.00 42.34 121 GLU A C 1
ATOM 956 O O . GLU A 1 121 ? -19.112 10.537 12.343 1.00 42.34 121 GLU A O 1
ATOM 961 N N . GLU A 1 122 ? -17.736 10.151 10.609 1.00 37.53 122 GLU A N 1
ATOM 962 C CA . GLU A 1 122 ? -18.161 11.284 9.766 1.00 37.53 122 GLU A CA 1
ATOM 963 C C . GLU A 1 122 ? -18.617 10.783 8.392 1.00 37.53 122 GLU A C 1
ATOM 965 O O . GLU A 1 122 ? -17.911 9.936 7.796 1.00 37.53 122 GLU A O 1
#